Protein AF-A0A7X6SU66-F1 (afdb_monomer_lite)

Foldseek 3Di:
DQFKDKAQFPAFDPFQVSVVVLCVVQPDCQQQFDWDWQAQDPPRPDIFTWGQQELFKIWTWGDDTRIIMIGIDTHDPVCSVVSVVRQHPPHPQRVVLHVVLVVDDPVCNRRGRSRSSSVVVVVVVCVSSVHD

Structure (mmCIF, N/CA/C/O backbone):
data_AF-A0A7X6SU66-F1
#
_entry.id   AF-A0A7X6SU66-F1
#
loop_
_atom_site.group_PDB
_atom_site.id
_atom_site.type_symbol
_atom_site.label_atom_id
_atom_site.label_alt_id
_atom_site.label_comp_id
_atom_site.label_asym_id
_atom_site.label_entity_id
_atom_site.label_seq_id
_atom_site.pdbx_PDB_ins_code
_atom_site.Cartn_x
_atom_site.Cartn_y
_atom_site.Cartn_z
_atom_site.occupancy
_atom_site.B_iso_or_equiv
_atom_site.auth_seq_id
_atom_site.auth_comp_id
_atom_site.auth_asym_id
_atom_site.auth_atom_id
_atom_site.pdbx_PDB_model_num
ATOM 1 N N . MET A 1 1 ? -10.371 3.716 -10.724 1.00 49.69 1 MET A N 1
ATOM 2 C CA . MET A 1 1 ? -9.284 4.678 -11.007 1.00 49.69 1 MET A CA 1
ATOM 3 C C . MET A 1 1 ? -8.001 3.872 -11.005 1.00 49.69 1 MET A C 1
ATOM 5 O O . MET A 1 1 ? -7.776 3.181 -10.023 1.00 49.69 1 MET A O 1
ATOM 9 N N . ILE A 1 2 ? -7.239 3.884 -12.098 1.00 73.12 2 ILE A N 1
ATOM 10 C CA . ILE A 1 2 ? -5.956 3.164 -12.173 1.00 73.12 2 ILE A CA 1
ATOM 11 C C . ILE A 1 2 ? -4.973 3.847 -11.214 1.00 73.12 2 ILE A C 1
ATOM 13 O O . ILE A 1 2 ? -4.965 5.076 -11.115 1.00 73.12 2 ILE A O 1
ATOM 17 N N . GLY A 1 3 ? -4.192 3.065 -10.477 1.00 81.88 3 GLY A N 1
ATOM 18 C CA . GLY A 1 3 ? -3.185 3.544 -9.540 1.00 81.88 3 GLY A CA 1
ATOM 19 C C . GLY A 1 3 ? -3.714 3.921 -8.157 1.00 81.88 3 GLY A C 1
ATOM 20 O O . GLY A 1 3 ? -2.953 4.477 -7.371 1.00 81.88 3 GLY A O 1
ATOM 21 N N . ARG A 1 4 ? -4.989 3.663 -7.825 1.00 92.38 4 ARG A N 1
ATOM 22 C CA . ARG A 1 4 ? -5.542 3.921 -6.482 1.00 92.38 4 ARG A CA 1
ATOM 23 C C . ARG A 1 4 ? -6.595 2.897 -6.081 1.00 92.38 4 ARG A C 1
ATOM 25 O O . ARG A 1 4 ? -7.649 2.818 -6.708 1.00 92.38 4 ARG A O 1
ATOM 32 N N . GLN A 1 5 ? -6.368 2.244 -4.945 1.00 94.44 5 GLN A N 1
ATOM 33 C CA . GLN A 1 5 ? -7.316 1.340 -4.300 1.00 94.44 5 GLN A CA 1
ATOM 34 C C . GLN A 1 5 ? -7.762 1.889 -2.945 1.00 94.44 5 GLN A C 1
ATOM 36 O O . GLN A 1 5 ? -7.005 2.536 -2.222 1.00 94.44 5 GLN A O 1
ATOM 41 N N . VAL A 1 6 ? -9.037 1.679 -2.622 1.00 94.50 6 VAL A N 1
ATOM 42 C CA . VAL A 1 6 ? -9.639 2.124 -1.363 1.00 94.50 6 VAL A CA 1
ATOM 43 C C . VAL A 1 6 ? -10.385 0.952 -0.751 1.00 94.50 6 VAL A C 1
ATOM 45 O O . VAL A 1 6 ? -11.415 0.526 -1.268 1.00 94.50 6 VAL A O 1
ATOM 48 N N . ILE A 1 7 ? -9.873 0.460 0.367 1.00 94.25 7 ILE A N 1
ATOM 49 C CA . ILE A 1 7 ? -10.435 -0.652 1.124 1.00 94.25 7 ILE A CA 1
ATOM 50 C C . ILE A 1 7 ? -11.223 -0.059 2.291 1.00 94.25 7 ILE A C 1
ATOM 52 O O . ILE A 1 7 ? -10.692 0.769 3.025 1.00 94.25 7 ILE A O 1
ATOM 56 N N . LYS A 1 8 ? -12.493 -0.435 2.468 1.00 92.50 8 LYS A N 1
ATOM 57 C CA . LYS A 1 8 ? -13.255 -0.071 3.673 1.00 92.50 8 LYS A CA 1
ATOM 58 C C . LYS A 1 8 ? -12.840 -1.003 4.801 1.00 92.50 8 LYS A C 1
ATOM 60 O O . LYS A 1 8 ? -13.168 -2.179 4.740 1.00 92.50 8 LYS A O 1
ATOM 65 N N . SER A 1 9 ? -12.139 -0.494 5.803 1.00 82.94 9 SER A N 1
ATOM 66 C CA . SER A 1 9 ? -11.832 -1.270 6.997 1.00 82.94 9 SER A CA 1
ATOM 67 C C . SER A 1 9 ? -13.053 -1.268 7.911 1.00 82.94 9 SER A C 1
ATOM 69 O O . SER A 1 9 ? -13.612 -0.214 8.193 1.00 82.94 9 SER A O 1
ATOM 71 N N . GLY A 1 10 ? -13.458 -2.438 8.410 1.00 81.25 10 GLY A N 1
ATOM 72 C CA . GLY A 1 10 ? -14.521 -2.547 9.423 1.00 81.25 10 GLY A CA 1
ATOM 73 C C . GLY A 1 10 ? -14.179 -1.867 10.758 1.00 81.25 10 GLY A C 1
ATOM 74 O O . GLY A 1 10 ? -15.021 -1.801 11.646 1.00 81.25 10 GLY A O 1
ATOM 75 N N . ARG A 1 11 ? -12.950 -1.348 10.888 1.00 86.31 11 ARG A N 1
ATOM 76 C CA . ARG A 1 11 ? -12.465 -0.532 12.000 1.00 86.31 11 ARG A CA 1
ATOM 77 C C . ARG A 1 11 ? -12.126 0.884 11.545 1.00 86.31 11 ARG A C 1
ATOM 79 O O . ARG A 1 11 ? -11.753 1.110 10.388 1.00 86.31 11 ARG A O 1
ATOM 86 N N . LYS A 1 12 ? -12.205 1.826 12.478 1.00 91.06 12 LYS A N 1
ATOM 87 C CA . LYS A 1 12 ? -11.754 3.204 12.294 1.00 91.06 12 LYS A CA 1
ATOM 88 C C . LYS A 1 12 ? -10.282 3.303 12.687 1.00 91.06 12 LYS A C 1
ATOM 90 O O . LYS A 1 12 ? -9.931 2.862 13.770 1.00 91.06 12 LYS A O 1
ATOM 95 N N . TRP A 1 13 ? -9.472 3.894 11.816 1.00 91.62 13 TRP A N 1
ATOM 96 C CA . TRP A 1 13 ? -8.073 4.209 12.097 1.00 91.62 13 TRP A CA 1
ATOM 97 C C . TRP A 1 13 ? -7.972 5.609 12.695 1.00 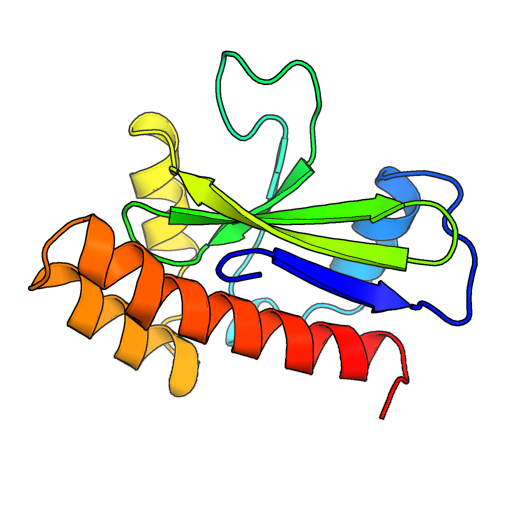91.62 13 TRP A C 1
ATOM 99 O O . TRP A 1 13 ? -8.507 6.568 12.120 1.00 91.62 13 TRP A O 1
ATOM 109 N N . GLU A 1 14 ? -7.302 5.722 13.832 1.00 87.62 14 GLU A N 1
ATOM 110 C CA . GLU A 1 14 ? -7.099 6.976 14.555 1.00 87.62 14 GLU A CA 1
ATOM 111 C C . GLU A 1 14 ? -5.896 7.750 14.018 1.00 87.62 14 GLU A C 1
ATOM 113 O O . GLU A 1 14 ? -5.931 8.982 13.953 1.00 87.62 14 GLU A O 1
ATOM 118 N N . SER A 1 15 ? -4.864 7.040 13.557 1.00 89.06 15 SER A N 1
ATOM 119 C CA . SER A 1 15 ? -3.622 7.643 13.079 1.00 89.06 15 SER A CA 1
ATOM 120 C C . SER A 1 15 ? -2.911 6.785 12.025 1.00 89.06 15 SER A C 1
ATOM 122 O O . SER A 1 15 ? -3.328 5.665 11.720 1.00 89.06 15 SER A O 1
ATOM 124 N N . LYS A 1 16 ? -1.845 7.325 11.418 1.00 89.62 16 LYS A N 1
ATOM 125 C CA . LYS A 1 16 ? -1.003 6.563 10.476 1.00 89.62 16 LYS A CA 1
ATOM 126 C C . LYS A 1 16 ? -0.133 5.554 11.211 1.00 89.62 16 LYS A C 1
ATOM 128 O O . LYS A 1 16 ? 0.146 4.494 10.669 1.00 89.62 16 LYS A O 1
ATOM 133 N N . GLU A 1 17 ? 0.256 5.903 12.425 1.00 91.31 17 GLU A N 1
ATOM 134 C CA . GLU A 1 17 ? 1.077 5.119 13.333 1.00 91.31 17 GLU A CA 1
ATOM 135 C C . GLU A 1 17 ? 0.340 3.838 13.736 1.00 91.31 17 GLU A C 1
ATOM 137 O O . GLU A 1 17 ? 0.923 2.765 13.694 1.00 91.31 17 GLU A O 1
ATOM 142 N N . GLU A 1 18 ? -0.973 3.909 13.977 1.00 93.31 18 GLU A N 1
ATOM 143 C CA . GLU A 1 18 ? -1.795 2.723 14.251 1.00 93.31 18 GLU A CA 1
ATOM 144 C C . GLU A 1 18 ? -1.830 1.752 13.054 1.00 93.31 18 GLU A C 1
ATOM 146 O O . GLU A 1 18 ? -1.768 0.531 13.214 1.00 93.31 18 GLU A O 1
ATOM 151 N N . LEU A 1 19 ? -1.913 2.287 11.827 1.00 94.12 19 LEU A N 1
ATOM 152 C CA . LEU A 1 19 ? -1.820 1.471 10.613 1.00 94.12 19 LEU A CA 1
ATOM 153 C C . LEU A 1 19 ? -0.419 0.893 10.419 1.00 94.12 19 LEU A C 1
ATOM 155 O O . LEU A 1 19 ? -0.294 -0.251 9.990 1.00 94.12 19 LEU A O 1
ATOM 159 N N . LEU A 1 20 ? 0.617 1.663 10.747 1.00 94.69 20 LEU A N 1
ATOM 160 C CA . LEU A 1 20 ? 2.000 1.210 10.696 1.00 94.69 20 LEU A CA 1
ATOM 161 C C . LEU A 1 20 ? 2.228 0.048 11.666 1.00 94.69 20 LEU A C 1
ATOM 163 O O . LEU A 1 20 ? 2.703 -0.995 11.234 1.00 94.69 20 LEU A O 1
ATOM 167 N N . GLU A 1 21 ? 1.829 0.185 12.931 1.00 94.94 21 GLU A N 1
ATOM 168 C CA . GLU A 1 21 ? 1.933 -0.878 13.938 1.00 94.94 21 GLU A CA 1
ATOM 169 C C . GLU A 1 21 ? 1.174 -2.137 13.513 1.00 94.94 21 GLU A C 1
ATOM 171 O O . GLU A 1 21 ? 1.690 -3.249 13.621 1.00 94.94 21 GLU A O 1
ATOM 176 N N . PHE A 1 22 ? -0.034 -1.968 12.968 1.00 95.06 22 PHE A N 1
ATOM 177 C CA . PHE A 1 22 ? -0.799 -3.083 12.424 1.00 95.06 22 PHE A CA 1
ATOM 178 C C . PHE A 1 22 ? -0.047 -3.798 11.295 1.00 95.06 22 PHE A C 1
ATOM 180 O O . PHE A 1 22 ? 0.012 -5.028 11.285 1.00 95.06 22 PHE A O 1
ATOM 187 N N . MET A 1 23 ? 0.527 -3.048 10.350 1.00 94.56 23 MET A N 1
ATOM 188 C CA . MET A 1 23 ? 1.303 -3.632 9.258 1.00 94.56 23 MET A CA 1
ATOM 189 C C . MET A 1 23 ? 2.582 -4.303 9.771 1.00 94.56 23 MET A C 1
ATOM 191 O O . MET A 1 23 ? 2.858 -5.421 9.362 1.00 94.56 23 MET A O 1
ATOM 195 N N . GLU A 1 24 ? 3.319 -3.702 10.706 1.00 94.06 24 GLU A N 1
ATOM 196 C CA . GLU A 1 24 ? 4.528 -4.309 11.289 1.00 94.06 24 GLU A CA 1
ATOM 197 C C . GLU A 1 24 ? 4.244 -5.657 11.967 1.00 94.06 24 GLU A C 1
ATOM 199 O O . GLU A 1 24 ? 5.066 -6.567 11.904 1.00 94.06 24 GLU A O 1
ATOM 204 N N . GLN A 1 25 ? 3.068 -5.815 12.580 1.00 95.00 25 GLN A N 1
ATOM 205 C CA . GLN A 1 25 ? 2.690 -7.054 13.265 1.00 95.00 25 GLN A CA 1
ATOM 206 C C . GLN A 1 25 ? 2.167 -8.152 12.330 1.00 95.00 25 GLN A C 1
ATOM 208 O O . GLN A 1 25 ? 2.287 -9.331 12.657 1.00 95.00 25 GLN A O 1
ATOM 213 N N . ASN A 1 26 ? 1.541 -7.785 11.209 1.00 94.62 26 ASN A N 1
ATOM 214 C CA . ASN A 1 26 ? 0.743 -8.722 10.406 1.00 94.62 26 ASN A CA 1
ATOM 215 C C . ASN A 1 26 ? 1.255 -8.914 8.973 1.00 94.62 26 ASN A C 1
ATOM 217 O O . ASN A 1 26 ? 0.816 -9.835 8.287 1.00 94.62 26 ASN A O 1
ATOM 221 N N . TRP A 1 27 ? 2.147 -8.050 8.492 1.00 92.62 27 TRP A N 1
ATOM 222 C CA . TRP A 1 27 ? 2.633 -8.099 7.120 1.00 92.62 27 TRP A CA 1
ATOM 223 C C . TRP A 1 27 ? 3.730 -9.145 6.943 1.00 92.62 27 TRP A C 1
ATOM 225 O O . TRP A 1 27 ? 4.780 -9.094 7.585 1.00 92.62 27 TRP A O 1
ATOM 235 N N . ASN A 1 28 ? 3.527 -10.058 5.998 1.00 89.62 28 ASN A N 1
ATOM 236 C CA . ASN A 1 28 ? 4.543 -11.015 5.596 1.00 89.62 28 ASN A CA 1
ATOM 237 C C . ASN A 1 28 ? 5.600 -10.332 4.709 1.00 89.62 28 ASN A C 1
ATOM 239 O O . ASN A 1 28 ? 5.457 -10.245 3.487 1.00 89.62 28 ASN A O 1
ATOM 243 N N . LYS A 1 29 ? 6.678 -9.862 5.347 1.00 86.88 29 LYS A N 1
ATOM 244 C CA . LYS A 1 29 ? 7.811 -9.189 4.691 1.00 86.88 29 LYS A CA 1
ATOM 245 C C . LYS A 1 29 ? 8.607 -10.106 3.755 1.00 86.88 29 LYS A C 1
ATOM 247 O O . LYS A 1 29 ? 9.235 -9.606 2.826 1.00 86.88 29 LYS A O 1
ATOM 252 N N . GLU A 1 30 ? 8.569 -11.423 3.958 1.00 82.50 30 GLU A N 1
ATOM 253 C CA . GLU A 1 30 ? 9.275 -12.380 3.094 1.00 82.50 30 GLU A CA 1
ATOM 254 C C . GLU A 1 30 ? 8.582 -12.525 1.734 1.00 82.50 30 GLU A C 1
ATOM 256 O O . GLU A 1 30 ? 9.234 -12.531 0.689 1.00 82.50 30 GLU A O 1
ATOM 261 N N . GLU A 1 31 ? 7.250 -12.601 1.737 1.00 79.62 31 GLU A N 1
ATOM 262 C CA . GLU A 1 31 ? 6.459 -12.842 0.527 1.00 79.62 31 GLU A CA 1
ATOM 263 C C . GLU A 1 31 ? 6.099 -11.549 -0.217 1.00 79.62 31 GLU A C 1
ATOM 265 O O . GLU A 1 31 ? 6.149 -11.503 -1.449 1.00 79.62 31 GLU A O 1
ATOM 270 N N . TYR A 1 32 ? 5.777 -10.483 0.522 1.00 81.31 32 TYR A N 1
ATOM 271 C CA . TYR A 1 32 ? 5.284 -9.221 -0.040 1.00 81.31 32 TYR A CA 1
ATOM 272 C C . TYR A 1 32 ? 6.321 -8.091 -0.034 1.00 81.31 32 TYR A C 1
ATOM 274 O O . TYR A 1 32 ? 6.039 -6.992 -0.521 1.00 81.31 32 TYR A O 1
ATOM 282 N N . GLY A 1 33 ? 7.532 -8.372 0.448 1.00 80.81 33 GLY A N 1
ATOM 283 C CA . GLY A 1 33 ? 8.612 -7.403 0.566 1.00 80.81 33 GLY A CA 1
ATOM 284 C C . GLY A 1 33 ? 8.504 -6.554 1.827 1.00 80.81 33 GLY A C 1
ATOM 285 O O . GLY A 1 33 ? 7.419 -6.338 2.379 1.00 80.81 33 GLY A O 1
ATOM 286 N N . ASP A 1 34 ? 9.658 -6.064 2.273 1.00 86.25 34 ASP A N 1
ATOM 287 C CA . ASP A 1 34 ? 9.732 -5.118 3.381 1.00 86.25 34 ASP A CA 1
ATOM 288 C C . ASP A 1 34 ? 9.264 -3.724 2.937 1.00 86.25 34 ASP A C 1
ATOM 290 O O . ASP A 1 34 ? 9.309 -3.359 1.755 1.00 86.25 34 ASP A O 1
ATOM 294 N N . PHE A 1 35 ? 8.822 -2.933 3.904 1.00 88.88 35 PHE A N 1
ATOM 295 C CA . PHE A 1 35 ? 8.332 -1.578 3.698 1.00 88.88 35 PHE A CA 1
ATOM 296 C C . PHE A 1 35 ? 9.010 -0.613 4.657 1.00 88.88 35 PHE A C 1
ATOM 298 O O . PHE A 1 35 ? 9.641 -1.002 5.635 1.00 88.88 35 PHE A O 1
ATOM 305 N N . PHE A 1 36 ? 8.876 0.679 4.386 1.00 87.19 36 PHE A N 1
ATOM 306 C CA . PHE A 1 36 ? 9.380 1.703 5.292 1.00 87.19 36 PHE A CA 1
ATOM 307 C C . PHE A 1 36 ? 8.345 2.798 5.503 1.00 87.19 36 PHE A C 1
ATOM 309 O O . PHE A 1 36 ? 7.518 3.074 4.634 1.00 87.19 36 PHE A O 1
ATOM 316 N N . PHE A 1 37 ? 8.418 3.454 6.656 1.00 88.44 37 PHE A N 1
ATOM 317 C CA . PHE A 1 37 ? 7.648 4.655 6.936 1.00 88.44 37 PHE A CA 1
ATOM 318 C C . PHE A 1 37 ? 8.497 5.893 6.663 1.00 88.44 37 PHE A C 1
ATOM 320 O O . PHE A 1 37 ? 9.642 5.985 7.107 1.00 88.44 37 PHE A O 1
ATOM 327 N N . GLY A 1 38 ? 7.958 6.845 5.908 1.00 85.12 38 GLY A N 1
ATOM 328 C CA . GLY A 1 38 ? 8.645 8.105 5.663 1.00 85.12 38 GLY A CA 1
ATOM 329 C C . GLY A 1 38 ? 8.063 8.894 4.506 1.00 85.12 38 GLY A C 1
ATOM 330 O O . GLY A 1 38 ? 6.979 8.611 3.991 1.00 85.12 38 GLY A O 1
ATOM 331 N N . ARG A 1 39 ? 8.785 9.934 4.092 1.00 81.56 39 ARG A N 1
ATOM 332 C CA . ARG A 1 39 ? 8.355 10.778 2.978 1.00 81.56 39 ARG A CA 1
ATOM 333 C C . ARG A 1 39 ? 8.670 10.096 1.647 1.00 81.56 39 ARG A C 1
ATOM 335 O O . ARG A 1 39 ? 9.834 9.791 1.396 1.00 81.56 39 ARG A O 1
ATOM 342 N N . PRO A 1 40 ? 7.670 9.914 0.769 1.00 70.31 40 PRO A N 1
ATOM 343 C CA . PRO A 1 40 ? 7.878 9.300 -0.529 1.00 70.31 40 PRO A CA 1
ATOM 344 C C . PRO A 1 40 ? 8.739 10.167 -1.441 1.00 70.31 40 PRO A C 1
ATOM 346 O O . PRO A 1 40 ? 9.437 9.629 -2.274 1.00 70.31 40 PRO A O 1
ATOM 349 N N . THR A 1 41 ? 8.718 11.492 -1.296 1.00 67.19 41 THR A N 1
ATOM 350 C CA . THR A 1 41 ? 9.590 12.422 -2.026 1.00 67.19 41 THR A CA 1
ATOM 351 C C . THR A 1 41 ? 10.017 13.545 -1.085 1.00 67.19 41 THR A C 1
ATOM 353 O O . THR A 1 41 ? 9.306 13.847 -0.123 1.00 67.19 41 THR A O 1
ATOM 356 N N . SER A 1 42 ? 11.133 14.224 -1.371 1.00 64.50 42 SER A N 1
ATOM 357 C CA . SER A 1 42 ? 11.570 15.393 -0.586 1.00 64.50 42 SER A CA 1
ATOM 358 C C . SER A 1 42 ? 10.529 16.523 -0.568 1.00 64.50 42 SER A C 1
ATOM 360 O O . SER A 1 42 ? 10.478 17.296 0.383 1.00 64.50 42 SER A O 1
ATOM 362 N N . GLY A 1 43 ? 9.672 16.593 -1.595 1.00 64.62 43 GLY A N 1
ATOM 363 C CA . GLY A 1 43 ? 8.556 17.540 -1.685 1.00 64.62 43 GLY A CA 1
ATOM 364 C C . GLY A 1 43 ? 7.265 17.081 -0.998 1.00 64.62 43 GLY A C 1
ATOM 365 O O . GLY A 1 43 ? 6.303 17.845 -0.945 1.00 64.62 43 GLY A O 1
ATOM 366 N N . SER A 1 44 ? 7.203 15.851 -0.477 1.00 66.81 44 SER A N 1
ATOM 367 C CA . SER A 1 44 ? 6.023 15.376 0.243 1.00 66.81 44 SER A CA 1
ATOM 368 C C . SER A 1 44 ? 5.944 16.029 1.619 1.00 66.81 44 SER A C 1
ATOM 370 O O . SER A 1 44 ? 6.841 15.886 2.447 1.00 66.81 44 SER A O 1
ATOM 372 N N . VAL A 1 45 ? 4.830 16.706 1.891 1.00 68.56 45 VAL A N 1
ATOM 373 C CA . VAL A 1 45 ? 4.556 17.323 3.201 1.00 68.56 45 VAL A CA 1
ATOM 374 C C . VAL A 1 45 ? 4.255 16.263 4.267 1.00 68.56 45 VAL A C 1
ATOM 376 O O . VAL A 1 45 ? 4.433 16.503 5.457 1.00 68.56 45 VAL A O 1
ATOM 379 N N . ALA A 1 46 ? 3.819 15.075 3.844 1.00 79.50 46 ALA A N 1
ATOM 380 C CA . ALA A 1 46 ? 3.361 14.015 4.727 1.00 79.50 46 ALA A CA 1
ATOM 381 C C . ALA A 1 46 ? 4.165 12.720 4.554 1.00 79.50 46 ALA A C 1
ATOM 383 O O . ALA A 1 46 ? 4.633 12.399 3.457 1.00 79.50 46 ALA A O 1
ATOM 384 N N . GLU A 1 47 ? 4.273 11.973 5.649 1.00 86.62 47 GLU A N 1
ATOM 385 C CA . GLU A 1 47 ? 4.849 10.629 5.693 1.00 86.62 47 GLU A CA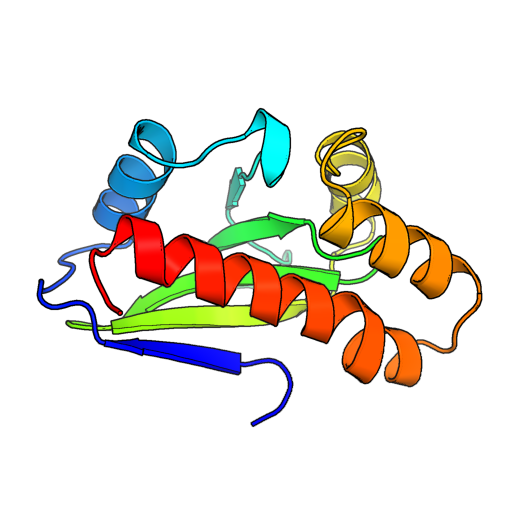 1
ATOM 386 C C . GLU A 1 47 ? 3.794 9.569 5.387 1.00 86.62 47 GLU A C 1
ATOM 388 O O . GLU A 1 47 ? 2.601 9.755 5.658 1.00 86.62 47 GLU A O 1
ATOM 393 N N . TYR A 1 48 ? 4.234 8.475 4.780 1.00 89.88 48 TYR A N 1
ATOM 394 C CA . TYR A 1 48 ? 3.406 7.361 4.349 1.00 89.88 48 TYR A CA 1
ATOM 395 C C . TYR A 1 48 ? 4.141 6.048 4.604 1.00 89.88 48 TYR A C 1
ATOM 397 O O . TYR A 1 48 ? 5.365 6.024 4.730 1.00 89.88 48 TYR A O 1
ATOM 405 N N . ILE A 1 49 ? 3.381 4.957 4.651 1.00 92.06 49 ILE A N 1
ATOM 406 C CA . ILE A 1 49 ? 3.941 3.610 4.584 1.00 92.06 49 ILE A CA 1
ATOM 407 C C . ILE A 1 49 ? 4.201 3.325 3.105 1.00 92.06 49 ILE A C 1
ATOM 409 O O . ILE A 1 49 ? 3.282 3.423 2.292 1.00 92.06 49 ILE A O 1
ATOM 413 N N . CYS A 1 50 ? 5.443 3.031 2.746 1.00 90.25 50 CYS A N 1
ATOM 414 C CA . CYS A 1 50 ? 5.902 2.910 1.369 1.00 90.25 50 CYS A CA 1
ATOM 415 C C . CYS A 1 50 ? 6.282 1.457 1.069 1.00 90.25 50 CYS A C 1
ATOM 417 O O . CYS A 1 50 ? 7.238 0.932 1.642 1.00 90.25 50 CYS A O 1
ATOM 419 N N . LEU A 1 51 ? 5.539 0.835 0.154 1.00 89.62 51 LEU A N 1
ATOM 420 C CA . LEU A 1 51 ? 5.749 -0.527 -0.334 1.00 89.62 51 LEU A CA 1
ATOM 421 C C . LEU A 1 51 ? 6.439 -0.498 -1.712 1.00 89.62 51 LEU A C 1
ATOM 423 O O . LEU A 1 51 ? 6.046 0.305 -2.567 1.00 89.62 51 LEU A O 1
ATOM 427 N N . PRO A 1 52 ? 7.421 -1.371 -1.980 1.00 86.56 52 PRO A N 1
ATOM 428 C CA . PRO A 1 52 ? 8.055 -1.464 -3.294 1.00 86.56 52 PRO A CA 1
ATOM 429 C C . PRO A 1 52 ? 7.075 -1.961 -4.357 1.00 86.56 52 PRO A C 1
ATOM 431 O O . PRO A 1 52 ? 6.357 -2.917 -4.130 1.00 86.56 52 PRO A O 1
ATOM 434 N N . ALA A 1 53 ? 7.039 -1.339 -5.539 1.00 84.69 53 ALA A N 1
ATOM 435 C CA . ALA A 1 53 ? 6.217 -1.848 -6.643 1.00 84.69 53 ALA A CA 1
ATOM 436 C C . ALA A 1 53 ? 7.066 -2.257 -7.844 1.00 84.69 53 ALA A C 1
ATOM 438 O O . ALA A 1 53 ? 6.981 -3.377 -8.329 1.00 84.69 53 ALA A O 1
ATOM 439 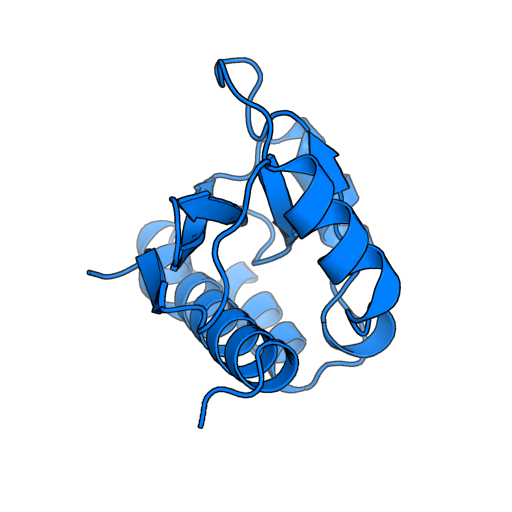N N . THR A 1 54 ? 7.906 -1.347 -8.318 1.00 80.62 54 THR A N 1
ATOM 440 C CA . THR A 1 54 ? 8.873 -1.561 -9.402 1.00 80.62 54 THR A CA 1
ATOM 441 C C . THR A 1 54 ? 10.116 -0.721 -9.106 1.00 80.62 54 THR A C 1
ATOM 443 O O . THR A 1 54 ? 10.192 -0.057 -8.071 1.00 80.62 54 THR A O 1
ATOM 446 N N . ARG A 1 55 ? 11.098 -0.691 -10.016 1.00 76.12 55 ARG A N 1
ATOM 447 C CA . ARG A 1 55 ? 12.253 0.209 -9.862 1.00 76.12 55 ARG A CA 1
ATOM 448 C C . ARG A 1 55 ? 11.843 1.684 -9.859 1.00 76.12 55 ARG A C 1
ATOM 450 O O . ARG A 1 55 ? 12.470 2.475 -9.165 1.00 76.12 55 ARG A O 1
ATOM 457 N N . ARG A 1 56 ? 10.815 2.063 -10.631 1.00 79.19 56 ARG A N 1
ATOM 458 C CA . ARG A 1 56 ? 10.394 3.467 -10.796 1.00 79.19 56 ARG A CA 1
ATOM 459 C C . ARG A 1 56 ? 9.162 3.855 -9.995 1.00 79.19 56 ARG A C 1
ATOM 461 O O . ARG A 1 56 ? 8.899 5.046 -9.850 1.00 79.19 56 ARG A O 1
ATOM 468 N N . PHE A 1 57 ? 8.413 2.886 -9.482 1.00 85.31 57 PHE A N 1
ATOM 469 C CA . PHE A 1 57 ? 7.170 3.130 -8.759 1.00 85.31 57 PHE A CA 1
ATOM 470 C C . PHE A 1 57 ? 7.151 2.427 -7.407 1.00 85.31 57 PHE A C 1
ATOM 472 O O . PHE A 1 57 ? 7.715 1.350 -7.224 1.00 85.31 57 PHE A O 1
ATOM 479 N N . MET A 1 58 ? 6.412 3.013 -6.477 1.00 88.00 58 MET A N 1
ATOM 480 C CA . MET A 1 58 ? 6.080 2.430 -5.185 1.00 88.00 58 MET A CA 1
ATOM 481 C C . MET A 1 58 ? 4.588 2.594 -4.904 1.00 88.00 58 MET A C 1
ATOM 483 O O . MET A 1 58 ? 3.899 3.388 -5.550 1.00 88.00 58 MET A O 1
ATOM 487 N N . VAL A 1 59 ? 4.087 1.850 -3.926 1.00 90.94 59 VAL A N 1
ATOM 488 C CA . VAL A 1 59 ? 2.725 1.989 -3.415 1.00 90.94 59 VAL A CA 1
ATOM 489 C C . VAL A 1 59 ? 2.782 2.642 -2.043 1.00 90.94 59 VAL A C 1
ATOM 491 O O . VAL A 1 59 ? 3.369 2.101 -1.113 1.00 90.94 59 VAL A O 1
ATOM 494 N N . ILE A 1 60 ? 2.139 3.798 -1.901 1.00 92.38 60 ILE A N 1
ATOM 495 C CA . ILE A 1 60 ? 1.922 4.423 -0.597 1.00 92.38 60 ILE A CA 1
ATOM 496 C C . ILE A 1 60 ? 0.622 3.924 0.022 1.00 92.38 60 ILE A C 1
ATOM 498 O O . ILE A 1 60 ? -0.414 3.852 -0.647 1.00 92.38 60 ILE A O 1
ATOM 502 N N . VAL A 1 61 ? 0.674 3.635 1.317 1.00 94.25 61 VAL A N 1
ATOM 503 C CA . VAL A 1 61 ? -0.455 3.181 2.122 1.00 94.25 61 VAL A CA 1
ATOM 504 C C . VAL A 1 61 ? -0.719 4.180 3.242 1.00 94.25 61 VAL A C 1
ATOM 506 O O . VAL A 1 61 ? 0.202 4.657 3.911 1.00 94.25 61 VAL A O 1
ATOM 509 N N . TYR A 1 62 ? -1.987 4.546 3.423 1.00 93.19 62 TYR A N 1
ATOM 510 C CA . TYR A 1 62 ? -2.413 5.416 4.515 1.00 93.19 62 TYR A CA 1
ATOM 511 C C . TYR A 1 62 ? -3.882 5.210 4.891 1.00 93.19 62 TYR A C 1
ATOM 513 O O . TYR A 1 62 ? -4.713 4.886 4.033 1.00 93.19 62 TYR A O 1
ATOM 521 N N . PRO A 1 63 ? -4.242 5.464 6.158 1.00 94.12 63 PRO A N 1
ATOM 522 C CA . PRO A 1 63 ? -5.622 5.434 6.589 1.00 94.12 63 PRO A CA 1
ATOM 523 C C . PRO A 1 63 ? -6.370 6.710 6.187 1.00 94.12 63 PRO A C 1
ATOM 525 O O . PRO A 1 63 ? -5.823 7.811 6.095 1.00 94.12 63 PRO A O 1
ATOM 528 N N . LYS A 1 64 ? -7.678 6.565 5.983 1.00 91.38 64 LYS A N 1
ATOM 529 C CA . LYS A 1 64 ? -8.643 7.649 5.793 1.00 91.38 64 LYS A CA 1
ATOM 530 C C . LYS A 1 64 ? -9.945 7.294 6.516 1.00 91.38 64 LYS A C 1
ATOM 532 O O . LYS A 1 64 ? -10.898 6.829 5.888 1.00 91.38 64 LYS A O 1
ATOM 537 N N . LYS A 1 65 ? -9.998 7.567 7.826 1.00 88.19 65 LYS A N 1
ATOM 538 C CA . LYS A 1 65 ? -11.099 7.180 8.732 1.00 88.19 65 LYS A CA 1
ATOM 539 C C . LYS A 1 65 ? -11.286 5.655 8.749 1.00 88.19 65 LYS A C 1
ATOM 541 O O . LYS A 1 65 ? -10.392 4.943 9.169 1.00 88.19 65 LYS A O 1
ATOM 546 N N . GLU A 1 66 ? -12.407 5.150 8.248 1.00 92.62 66 GLU A N 1
ATOM 547 C CA . GLU A 1 66 ? -12.755 3.719 8.160 1.00 92.62 66 GLU A CA 1
ATOM 548 C C . GLU A 1 66 ? -12.259 3.085 6.852 1.00 92.62 66 GLU A C 1
ATOM 550 O O . GLU A 1 66 ? -12.904 2.224 6.251 1.00 92.62 66 GLU A O 1
ATOM 555 N N . LYS A 1 67 ? -11.171 3.615 6.295 1.00 93.56 67 LYS A N 1
ATOM 556 C CA . LYS A 1 67 ? -10.647 3.166 5.009 1.00 93.56 67 LYS A CA 1
ATOM 557 C C . LYS A 1 67 ? -9.138 3.092 5.058 1.00 93.56 67 LYS A C 1
ATOM 559 O O . LYS A 1 67 ? -8.508 3.973 5.631 1.00 93.56 67 LYS A O 1
ATOM 564 N N . VAL A 1 68 ? -8.581 2.115 4.362 1.00 94.88 68 VAL A N 1
ATOM 565 C CA . VAL A 1 68 ? -7.166 2.062 4.002 1.00 94.88 68 VAL A CA 1
ATOM 566 C C . VAL A 1 68 ? -7.058 2.386 2.520 1.00 94.88 68 VAL A C 1
ATOM 568 O O . VAL A 1 68 ? -7.797 1.849 1.693 1.00 94.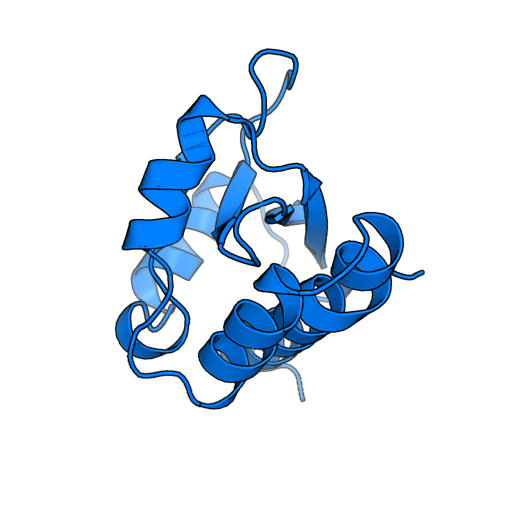88 68 VAL A O 1
ATOM 571 N N . VAL A 1 69 ? -6.185 3.324 2.178 1.00 94.75 69 VAL A N 1
ATOM 572 C CA . VAL A 1 69 ? -5.933 3.731 0.798 1.00 94.75 69 VAL A CA 1
ATOM 573 C C . VAL A 1 69 ? -4.556 3.243 0.391 1.00 94.75 69 VAL A C 1
ATOM 575 O O . VAL A 1 69 ? -3.587 3.526 1.085 1.00 94.75 69 VAL A O 1
ATOM 578 N N . LEU A 1 70 ? -4.485 2.585 -0.764 1.00 95.12 70 LEU A N 1
ATOM 579 C CA . LEU A 1 70 ? -3.246 2.233 -1.443 1.00 95.12 70 LEU A CA 1
ATOM 580 C C . LEU A 1 70 ? -3.172 3.041 -2.740 1.00 95.12 70 LEU A C 1
ATOM 582 O O . LEU A 1 70 ? -4.176 3.204 -3.439 1.00 95.12 70 LEU A O 1
ATOM 586 N N . THR A 1 71 ? -2.027 3.634 -3.058 1.00 92.81 71 THR A N 1
ATOM 587 C CA . THR A 1 71 ? -1.873 4.465 -4.263 1.00 92.81 71 THR A CA 1
ATOM 588 C C . THR A 1 71 ? -0.479 4.313 -4.846 1.00 92.81 71 THR A C 1
ATOM 590 O O . THR A 1 71 ? 0.496 4.394 -4.113 1.00 92.81 71 THR A O 1
ATOM 593 N N . VAL A 1 72 ? -0.391 4.132 -6.162 1.00 90.19 72 VAL A N 1
ATOM 594 C CA . VAL A 1 72 ? 0.878 4.085 -6.896 1.00 90.19 72 VAL A CA 1
ATOM 595 C C . VAL A 1 72 ? 1.406 5.502 -7.097 1.00 90.19 72 VAL A C 1
ATOM 597 O O . VAL A 1 72 ? 0.679 6.390 -7.557 1.00 90.19 72 VAL A O 1
ATOM 600 N N . CYS A 1 73 ? 2.680 5.707 -6.789 1.00 86.69 73 CYS A N 1
ATOM 601 C CA . CYS A 1 73 ? 3.410 6.937 -7.065 1.00 86.69 73 CYS A CA 1
ATOM 602 C C . CYS A 1 73 ? 4.859 6.643 -7.464 1.00 86.69 73 CYS A C 1
ATOM 604 O O . CYS A 1 73 ? 5.331 5.509 -7.384 1.00 86.69 73 CYS A O 1
ATOM 606 N N . ASP A 1 74 ? 5.549 7.678 -7.925 1.00 84.50 74 ASP A N 1
ATOM 607 C CA . ASP A 1 74 ? 6.918 7.568 -8.414 1.00 84.50 74 ASP A CA 1
ATOM 608 C C . ASP A 1 74 ? 7.886 7.381 -7.249 1.00 84.50 74 ASP A C 1
ATOM 610 O O . ASP A 1 74 ? 7.814 8.095 -6.246 1.00 84.50 74 ASP A O 1
ATOM 614 N N . ALA A 1 75 ? 8.811 6.441 -7.406 1.00 78.25 75 ALA A N 1
ATOM 615 C CA . ALA A 1 75 ? 9.923 6.239 -6.498 1.00 78.25 75 ALA A CA 1
ATOM 616 C C . ALA A 1 75 ? 11.044 7.249 -6.812 1.00 78.25 75 ALA A C 1
ATOM 618 O O . ALA A 1 75 ? 11.547 7.265 -7.942 1.00 78.25 75 ALA A O 1
ATOM 619 N N . PRO A 1 76 ? 11.491 8.072 -5.844 1.00 70.81 76 PRO A N 1
ATOM 620 C CA . PRO A 1 76 ? 12.649 8.937 -6.044 1.00 70.81 76 PRO A CA 1
ATOM 621 C C . PRO A 1 76 ? 13.889 8.118 -6.349 1.00 70.81 76 PRO A C 1
ATOM 623 O O . PRO A 1 76 ? 14.073 7.050 -5.768 1.00 70.81 76 PRO A O 1
ATOM 626 N N . GLU A 1 77 ? 14.795 8.679 -7.146 1.00 64.12 77 GLU A N 1
ATOM 627 C CA . GLU A 1 77 ? 16.080 8.055 -7.489 1.00 64.12 77 GLU A CA 1
ATOM 628 C C . GLU A 1 77 ? 16.852 7.555 -6.255 1.00 64.12 77 GLU A C 1
ATOM 630 O O . GLU A 1 77 ? 17.354 6.435 -6.260 1.00 64.12 77 GLU A O 1
ATOM 635 N N . GLY A 1 78 ? 16.856 8.316 -5.152 1.00 59.50 78 GLY A N 1
ATOM 636 C CA . GLY A 1 78 ? 17.528 7.928 -3.902 1.00 59.50 78 GLY A CA 1
ATOM 637 C C . GLY A 1 78 ? 16.870 6.779 -3.123 1.00 59.50 78 GLY A C 1
ATOM 638 O O . GLY A 1 78 ? 17.492 6.214 -2.228 1.00 59.50 78 GLY A O 1
ATOM 639 N N . LEU A 1 79 ? 15.624 6.425 -3.447 1.00 64.50 79 LEU A N 1
ATOM 640 C CA . LEU A 1 79 ? 14.896 5.305 -2.847 1.00 64.50 79 LEU A CA 1
ATOM 641 C C . LEU A 1 79 ? 14.909 4.058 -3.734 1.00 64.50 79 LEU A C 1
ATOM 643 O O . LEU A 1 79 ? 14.687 2.969 -3.215 1.00 64.50 79 LEU A O 1
ATOM 647 N N . GLN A 1 80 ? 15.226 4.179 -5.028 1.00 62.91 80 GLN A N 1
ATOM 648 C CA . GLN A 1 80 ? 15.208 3.049 -5.966 1.00 62.91 80 GLN A CA 1
ATOM 649 C C . GLN A 1 80 ? 16.119 1.908 -5.515 1.00 62.91 80 GLN A C 1
ATOM 651 O O . GLN A 1 80 ? 15.708 0.756 -5.534 1.00 62.91 80 GLN A O 1
ATOM 656 N N . SER A 1 81 ? 17.326 2.207 -5.035 1.00 59.03 81 SER A N 1
ATOM 657 C CA . SER A 1 81 ? 18.267 1.197 -4.531 1.00 59.03 81 SER A CA 1
ATOM 658 C C . SER A 1 81 ? 17.755 0.479 -3.280 1.00 59.03 81 SER A C 1
ATOM 660 O O . SER A 1 81 ? 17.990 -0.716 -3.125 1.00 59.03 81 SER A O 1
ATOM 662 N N . ARG A 1 82 ? 17.003 1.174 -2.421 1.00 63.12 82 ARG A N 1
ATOM 663 C CA . ARG A 1 82 ? 16.383 0.590 -1.224 1.00 63.12 82 ARG A CA 1
ATOM 664 C C . ARG A 1 82 ? 15.165 -0.264 -1.581 1.00 63.12 82 ARG A C 1
ATOM 666 O O . ARG A 1 82 ? 15.000 -1.340 -1.022 1.00 63.12 82 ARG A O 1
ATOM 673 N N . LEU A 1 83 ? 14.371 0.184 -2.555 1.00 63.00 83 LEU A N 1
ATOM 674 C CA . LEU A 1 83 ? 13.243 -0.574 -3.097 1.00 63.00 83 LEU A CA 1
ATOM 675 C C . LEU A 1 83 ? 13.721 -1.844 -3.801 1.00 63.00 83 LEU A C 1
ATOM 677 O O . LEU A 1 83 ? 13.167 -2.902 -3.560 1.00 63.00 83 LEU A O 1
ATOM 681 N N . VAL A 1 84 ? 14.790 -1.778 -4.602 1.00 61.12 84 VAL A N 1
ATOM 682 C CA . VAL A 1 84 ? 15.381 -2.959 -5.259 1.00 61.12 84 VAL A CA 1
ATOM 683 C C . VAL A 1 84 ? 15.789 -4.026 -4.240 1.00 61.12 84 VAL A C 1
ATOM 685 O O . VAL A 1 84 ? 15.613 -5.211 -4.500 1.00 61.12 84 VAL A O 1
ATOM 688 N N . GLN A 1 85 ? 16.294 -3.616 -3.074 1.00 59.97 85 GLN A N 1
ATOM 689 C CA . GLN A 1 85 ? 16.657 -4.535 -1.993 1.00 59.97 85 GLN A CA 1
ATOM 690 C C . GLN A 1 85 ? 15.448 -5.102 -1.241 1.00 59.97 85 GLN A C 1
ATOM 692 O O . GLN A 1 85 ? 15.531 -6.217 -0.737 1.00 59.97 85 GLN A O 1
ATOM 697 N N . SER A 1 86 ? 14.339 -4.360 -1.163 1.00 58.84 86 SER A N 1
ATOM 698 C CA . SER A 1 86 ? 13.112 -4.812 -0.499 1.00 58.84 86 SER A CA 1
ATOM 699 C C . SER A 1 86 ? 12.148 -5.557 -1.426 1.00 58.84 86 SER A C 1
ATOM 701 O O . SER A 1 86 ? 11.132 -6.072 -0.959 1.00 58.84 86 SER A O 1
ATOM 703 N N . ILE A 1 87 ? 12.465 -5.655 -2.724 1.00 61.09 87 ILE A N 1
ATOM 704 C CA . ILE A 1 87 ? 11.726 -6.489 -3.673 1.00 61.09 87 ILE A CA 1
ATOM 705 C C . ILE A 1 87 ? 11.911 -7.966 -3.280 1.00 61.09 87 ILE A C 1
ATOM 707 O O . ILE A 1 87 ? 13.041 -8.474 -3.263 1.00 61.09 87 ILE A O 1
ATOM 711 N N . PRO A 1 88 ? 10.814 -8.686 -2.985 1.00 55.44 88 PRO A N 1
ATOM 712 C CA . PRO A 1 88 ? 10.898 -10.074 -2.569 1.00 55.44 88 PRO A CA 1
ATOM 713 C C . PRO A 1 88 ? 11.456 -10.927 -3.714 1.00 55.44 88 PRO A C 1
ATOM 715 O O . PRO A 1 88 ? 10.953 -10.915 -4.839 1.00 55.44 88 PRO A O 1
ATOM 718 N N . HIS A 1 89 ? 12.496 -11.707 -3.413 1.00 53.09 89 HIS A N 1
ATOM 719 C CA . HIS A 1 89 ? 13.091 -12.653 -4.362 1.00 53.09 89 HIS A CA 1
ATOM 720 C C . HIS A 1 89 ? 12.205 -13.897 -4.581 1.00 53.09 89 HIS A C 1
ATOM 722 O O . HIS A 1 89 ? 12.491 -14.696 -5.470 1.00 53.09 89 HIS A O 1
ATOM 728 N N . GLN A 1 90 ? 11.152 -14.085 -3.768 1.00 47.09 90 GLN A N 1
ATOM 729 C CA . GLN A 1 90 ? 10.391 -15.341 -3.692 1.00 47.09 90 GLN A CA 1
ATOM 730 C C . GLN A 1 90 ? 8.861 -15.210 -3.851 1.00 47.09 90 GLN A C 1
ATOM 732 O O . GLN A 1 90 ? 8.165 -16.224 -3.884 1.00 47.09 90 GLN A O 1
ATOM 737 N N . GLY A 1 91 ? 8.313 -14.006 -4.048 1.00 52.47 91 GLY A N 1
ATOM 738 C CA . GLY A 1 91 ? 6.882 -13.814 -4.324 1.00 52.47 91 GLY A CA 1
ATOM 739 C C . GLY A 1 91 ? 6.559 -13.953 -5.818 1.00 52.47 91 GLY A C 1
ATOM 740 O O . GLY A 1 91 ? 6.775 -13.013 -6.580 1.00 52.47 91 GLY A O 1
ATOM 741 N N . ARG A 1 92 ? 5.998 -15.096 -6.258 1.00 48.94 92 ARG A N 1
ATOM 742 C CA . ARG A 1 92 ? 5.765 -15.428 -7.694 1.00 48.94 92 ARG A CA 1
ATOM 743 C C . ARG A 1 92 ? 5.055 -14.330 -8.507 1.00 48.94 92 ARG A C 1
ATOM 745 O O . ARG A 1 92 ? 5.325 -14.198 -9.702 1.00 48.94 92 ARG A O 1
ATOM 752 N N . ILE A 1 93 ? 4.156 -13.563 -7.884 1.00 52.22 93 ILE A N 1
ATOM 753 C CA . ILE A 1 93 ? 3.374 -12.505 -8.551 1.00 52.22 93 ILE A CA 1
ATOM 754 C C . ILE A 1 93 ? 4.199 -11.219 -8.711 1.00 52.22 93 ILE A C 1
ATOM 756 O O . ILE A 1 93 ? 4.215 -10.622 -9.784 1.00 52.22 93 ILE A O 1
ATOM 760 N N . ILE A 1 94 ? 4.930 -10.821 -7.669 1.00 56.56 94 ILE A N 1
ATOM 761 C CA . ILE A 1 94 ? 5.654 -9.545 -7.619 1.00 56.56 94 ILE A CA 1
ATOM 762 C C . ILE A 1 94 ? 6.924 -9.614 -8.478 1.00 56.56 94 ILE A C 1
ATOM 764 O O . ILE A 1 94 ? 7.194 -8.699 -9.253 1.00 56.56 94 ILE A O 1
ATOM 768 N N . THR A 1 95 ? 7.659 -10.730 -8.439 1.00 56.72 95 THR A N 1
ATOM 769 C CA . THR A 1 95 ? 8.893 -10.890 -9.227 1.00 56.72 95 THR A CA 1
ATOM 770 C C . THR A 1 95 ? 8.624 -10.820 -10.735 1.00 56.72 95 THR A C 1
ATOM 772 O O . THR A 1 95 ? 9.349 -10.139 -11.456 1.00 56.72 95 THR A O 1
ATOM 775 N N . SER A 1 96 ? 7.544 -11.449 -11.212 1.00 54.75 96 SER A N 1
ATOM 776 C CA . S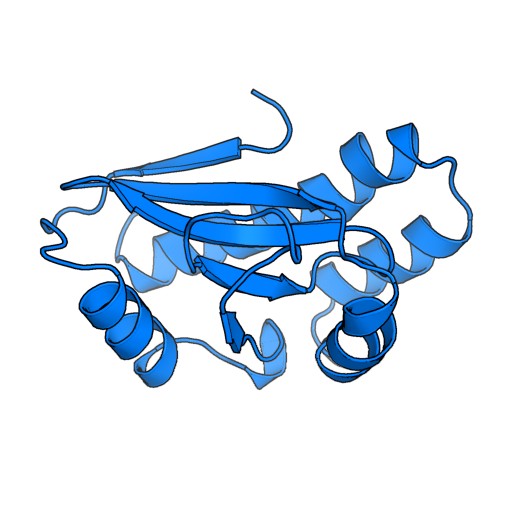ER A 1 96 ? 7.198 -11.503 -12.642 1.00 54.75 96 SER A CA 1
ATOM 777 C C . SER A 1 96 ? 6.859 -10.122 -13.216 1.00 54.75 96 SER A C 1
ATOM 779 O O . SER A 1 96 ? 7.380 -9.743 -14.267 1.00 54.75 96 SER A O 1
ATOM 781 N N . ALA A 1 97 ? 6.036 -9.343 -12.505 1.00 58.72 97 ALA A N 1
ATOM 782 C CA . ALA A 1 97 ? 5.678 -7.981 -12.901 1.00 58.72 97 ALA A CA 1
ATOM 783 C C . ALA A 1 97 ? 6.913 -7.062 -12.934 1.00 58.72 97 ALA A C 1
ATOM 785 O O . ALA A 1 97 ? 7.101 -6.284 -13.871 1.00 58.72 97 ALA A O 1
ATOM 786 N N . ILE A 1 98 ? 7.807 -7.198 -11.953 1.00 57.97 98 ILE A N 1
ATOM 787 C CA . ILE A 1 98 ? 9.023 -6.384 -11.844 1.00 57.97 98 ILE A CA 1
ATOM 788 C C . ILE A 1 98 ? 10.014 -6.683 -12.969 1.00 57.97 98 ILE A C 1
ATOM 790 O O . ILE A 1 98 ? 10.560 -5.749 -13.550 1.00 57.97 98 ILE A O 1
ATOM 794 N N . THR A 1 99 ? 10.221 -7.949 -13.335 1.00 58.28 99 THR A N 1
ATOM 795 C CA . THR A 1 99 ? 11.091 -8.293 -14.472 1.00 58.28 99 THR A CA 1
ATOM 796 C C . THR A 1 99 ? 10.531 -7.753 -15.795 1.00 58.28 99 THR A C 1
ATOM 798 O O . THR A 1 99 ? 11.287 -7.288 -16.645 1.00 58.28 99 THR A O 1
ATOM 801 N N . LEU A 1 100 ? 9.203 -7.738 -15.963 1.00 56.56 100 LEU A N 1
ATOM 802 C CA . LEU A 1 100 ? 8.536 -7.150 -17.134 1.00 56.56 100 LEU A CA 1
ATOM 803 C C . LEU A 1 100 ? 8.663 -5.617 -17.194 1.00 56.56 100 LEU A C 1
ATOM 805 O O . LEU A 1 100 ? 8.732 -5.049 -18.287 1.00 56.56 100 LEU A O 1
ATOM 809 N N . ALA A 1 101 ? 8.722 -4.944 -16.042 1.00 58.09 101 ALA A N 1
ATOM 810 C CA . ALA A 1 101 ? 8.893 -3.493 -15.952 1.00 58.09 101 ALA A CA 1
ATOM 811 C C . ALA A 1 101 ? 10.223 -3.005 -16.556 1.00 58.09 101 ALA A C 1
ATOM 813 O O . ALA A 1 101 ? 10.265 -1.930 -17.155 1.00 58.09 101 ALA A O 1
ATOM 814 N N . GLU A 1 102 ? 11.290 -3.808 -16.471 1.00 59.34 102 GLU A N 1
ATOM 815 C CA . GLU A 1 102 ? 12.632 -3.446 -16.956 1.00 59.34 102 GLU A CA 1
ATOM 816 C C . GLU A 1 102 ? 12.712 -3.268 -18.486 1.00 59.34 102 GLU A C 1
ATOM 818 O O . GLU A 1 102 ? 13.660 -2.665 -18.988 1.00 59.34 102 GLU A O 1
ATOM 823 N N . LEU A 1 103 ? 11.696 -3.723 -19.230 1.00 57.12 103 LEU A N 1
ATOM 824 C CA . LEU A 1 103 ? 11.655 -3.712 -20.698 1.00 57.12 103 LEU A CA 1
ATOM 825 C C . LEU A 1 103 ? 10.637 -2.708 -21.285 1.00 57.12 103 LEU A C 1
ATOM 827 O O . LEU A 1 103 ? 10.490 -2.618 -22.506 1.00 57.12 103 LEU A O 1
ATOM 831 N N . GLY A 1 104 ? 9.903 -1.968 -20.441 1.00 64.12 104 GLY A N 1
ATOM 832 C CA . GLY A 1 104 ? 8.743 -1.158 -20.840 1.00 64.12 104 GLY A CA 1
ATOM 833 C C . GLY A 1 104 ? 8.944 0.366 -20.843 1.00 64.12 104 GLY A C 1
ATOM 834 O O . GLY A 1 104 ? 9.871 0.913 -20.246 1.00 64.12 104 GLY A O 1
ATOM 835 N N . SER A 1 105 ? 8.021 1.089 -21.496 1.00 80.25 105 SER A N 1
ATOM 836 C CA . SER A 1 105 ? 7.907 2.549 -21.346 1.00 80.25 105 SER A CA 1
ATOM 837 C C . SER A 1 105 ? 7.301 2.915 -19.986 1.00 80.25 105 SER A C 1
ATOM 839 O O . SER A 1 105 ? 6.494 2.161 -19.449 1.00 80.25 105 SER A O 1
ATOM 841 N N . TYR A 1 106 ? 7.629 4.097 -19.454 1.00 80.12 106 TYR A N 1
ATOM 842 C CA . TYR A 1 106 ? 7.176 4.562 -18.131 1.00 80.12 106 TYR A CA 1
ATOM 843 C C . TYR A 1 106 ? 5.648 4.465 -17.932 1.00 80.12 106 TYR A C 1
ATOM 845 O O . TYR A 1 106 ? 5.174 3.965 -16.915 1.00 80.12 106 TYR A O 1
ATOM 853 N N . GLU A 1 107 ? 4.844 4.879 -18.920 1.00 80.88 107 GLU A N 1
ATOM 854 C CA . GLU A 1 107 ? 3.382 4.753 -18.824 1.00 80.88 107 GLU A CA 1
ATOM 855 C C . GLU A 1 107 ? 2.894 3.297 -18.848 1.00 80.88 107 GLU A C 1
ATOM 857 O O . GLU A 1 107 ? 1.904 2.976 -18.187 1.00 80.88 107 GLU A O 1
ATOM 862 N N . LYS A 1 108 ? 3.561 2.422 -19.612 1.00 82.19 108 LYS A N 1
ATOM 863 C CA . LYS A 1 108 ? 3.229 0.992 -19.660 1.00 82.19 108 LYS A CA 1
ATOM 864 C C . LYS A 1 108 ? 3.590 0.307 -18.346 1.00 82.19 108 LYS A C 1
ATOM 866 O O . LYS A 1 108 ? 2.806 -0.493 -17.857 1.00 82.19 108 LYS A O 1
ATOM 871 N N . GLU A 1 109 ? 4.724 0.671 -17.756 1.00 82.75 109 GLU A N 1
ATOM 872 C CA . GLU A 1 109 ? 5.158 0.209 -16.437 1.00 82.75 109 GLU A CA 1
ATOM 873 C C . GLU A 1 109 ? 4.139 0.599 -15.354 1.00 82.75 109 GLU A C 1
ATOM 875 O O . GLU A 1 109 ? 3.696 -0.249 -14.580 1.00 82.75 109 GLU A O 1
ATOM 880 N N . ARG A 1 110 ? 3.679 1.859 -15.366 1.00 83.31 110 ARG A N 1
ATOM 881 C CA . ARG A 1 110 ? 2.676 2.363 -14.419 1.00 83.31 110 ARG A CA 1
ATOM 882 C C . ARG A 1 110 ? 1.320 1.664 -14.536 1.00 83.31 110 ARG A C 1
ATOM 884 O O . ARG A 1 110 ? 0.692 1.385 -13.522 1.00 83.31 110 ARG A O 1
ATOM 891 N N . LYS A 1 111 ? 0.828 1.466 -15.765 1.00 84.44 111 LYS A N 1
ATOM 892 C CA . LYS A 1 111 ? -0.512 0.907 -16.034 1.00 84.44 111 LYS A CA 1
ATOM 893 C C . LYS A 1 111 ? -0.538 -0.627 -16.054 1.00 84.44 111 LYS A C 1
ATOM 895 O O . LYS A 1 111 ? -1.628 -1.187 -16.017 1.00 84.44 111 LYS A O 1
ATOM 900 N N . GLY A 1 112 ? 0.621 -1.277 -16.151 1.00 85.12 112 GLY A N 1
ATOM 901 C CA . GLY A 1 112 ? 0.776 -2.732 -16.129 1.00 85.12 112 GLY A CA 1
ATOM 902 C C . GLY A 1 112 ? 1.425 -3.190 -14.820 1.00 85.12 112 GLY A C 1
ATOM 903 O O . GLY A 1 112 ? 0.725 -3.238 -13.812 1.00 85.12 112 GLY A O 1
ATOM 904 N N . PRO A 1 113 ? 2.744 -3.458 -14.791 1.00 86.19 113 PRO A N 1
ATOM 905 C CA . PRO A 1 113 ? 3.446 -3.987 -13.621 1.00 86.19 113 PRO A CA 1
ATOM 906 C C . PRO A 1 113 ? 3.145 -3.312 -12.278 1.00 86.19 113 PRO A C 1
ATOM 908 O O . PRO A 1 113 ? 2.847 -3.989 -11.298 1.00 86.19 113 PRO A O 1
ATOM 911 N N . ALA A 1 114 ? 3.196 -1.979 -12.210 1.00 86.56 114 ALA A N 1
ATOM 912 C CA . ALA A 1 114 ? 2.956 -1.272 -10.951 1.00 86.56 114 ALA A CA 1
ATOM 913 C C . ALA A 1 114 ? 1.492 -1.392 -10.488 1.00 86.56 114 ALA A C 1
ATOM 915 O O . ALA A 1 114 ? 1.224 -1.436 -9.287 1.00 86.56 114 ALA A O 1
ATOM 916 N N . GLU A 1 115 ? 0.548 -1.471 -11.429 1.00 88.62 115 GLU A N 1
ATOM 917 C CA . GLU A 1 115 ? -0.861 -1.718 -11.124 1.00 88.62 115 GLU A CA 1
ATOM 918 C C . GLU A 1 115 ? -1.075 -3.164 -10.666 1.00 88.62 115 GLU A C 1
ATOM 920 O O . GLU A 1 115 ? -1.790 -3.383 -9.695 1.00 88.62 115 GLU A O 1
ATOM 925 N N . GLU A 1 116 ? -0.433 -4.150 -11.296 1.00 88.12 116 GLU A N 1
ATOM 926 C CA . GLU A 1 116 ? -0.506 -5.555 -10.872 1.00 88.12 116 GLU A CA 1
ATOM 927 C C . GLU A 1 116 ? -0.015 -5.734 -9.433 1.00 88.12 116 GLU A C 1
ATOM 929 O O . GLU A 1 116 ? -0.689 -6.371 -8.619 1.00 88.12 116 GLU A O 1
ATOM 934 N N . VAL A 1 117 ? 1.103 -5.091 -9.079 1.00 88.06 117 VAL A N 1
ATOM 935 C CA . VAL A 1 117 ? 1.610 -5.100 -7.701 1.00 88.06 117 VAL A CA 1
ATOM 936 C C . VAL A 1 117 ? 0.654 -4.373 -6.749 1.00 88.06 117 VAL A C 1
ATOM 938 O O . VAL A 1 117 ? 0.364 -4.887 -5.668 1.00 88.06 117 VAL A O 1
ATOM 941 N N . LEU A 1 118 ? 0.075 -3.234 -7.153 1.00 91.56 118 LEU A N 1
ATOM 942 C CA . LEU A 1 118 ? -0.972 -2.563 -6.372 1.00 91.56 118 LEU A CA 1
ATOM 943 C C . LEU A 1 118 ? -2.166 -3.491 -6.105 1.00 91.56 118 LEU A C 1
ATOM 945 O O . LEU A 1 118 ? -2.684 -3.500 -4.986 1.00 91.56 118 LEU A O 1
ATOM 949 N N . GLN A 1 119 ? -2.617 -4.252 -7.104 1.00 90.94 119 GLN A N 1
ATOM 950 C CA . GLN A 1 119 ? -3.715 -5.207 -6.944 1.00 90.94 119 GLN A CA 1
ATOM 951 C C . GLN A 1 119 ? -3.329 -6.341 -5.990 1.00 90.94 119 GLN A C 1
ATOM 953 O O . GLN A 1 119 ? -4.119 -6.665 -5.105 1.00 90.94 119 GLN A O 1
ATOM 958 N N . GLY A 1 120 ? -2.109 -6.876 -6.101 1.00 90.00 120 GLY A N 1
ATOM 959 C CA . GLY A 1 120 ? -1.574 -7.887 -5.184 1.00 90.00 120 GLY A CA 1
ATOM 960 C C . GLY A 1 120 ? -1.548 -7.406 -3.731 1.00 90.00 120 GLY A C 1
ATOM 961 O O . GLY A 1 120 ? -2.124 -8.045 -2.852 1.00 90.00 120 GLY A O 1
ATOM 962 N N . TYR A 1 121 ? -0.988 -6.220 -3.479 1.00 92.31 121 TYR A N 1
ATOM 963 C CA . TYR A 1 121 ? -1.004 -5.611 -2.146 1.00 92.31 121 TYR A CA 1
ATOM 964 C C . TYR A 1 121 ? -2.405 -5.293 -1.647 1.00 92.31 121 TYR A C 1
ATOM 966 O O . TYR A 1 121 ? -2.682 -5.419 -0.459 1.00 92.31 121 TYR A O 1
ATOM 974 N N . THR A 1 122 ? -3.310 -4.900 -2.539 1.00 93.19 122 THR A N 1
ATOM 975 C CA . THR A 1 122 ? -4.702 -4.636 -2.171 1.00 93.19 122 THR A CA 1
ATOM 976 C C . THR A 1 122 ? -5.418 -5.918 -1.765 1.00 93.19 122 THR A C 1
ATOM 978 O O . THR A 1 122 ? -6.168 -5.898 -0.791 1.00 93.19 122 THR A O 1
ATOM 981 N N . ALA A 1 123 ? -5.200 -7.021 -2.485 1.00 92.31 123 ALA A N 1
ATOM 982 C CA . ALA A 1 123 ? -5.758 -8.325 -2.147 1.00 92.31 123 ALA A CA 1
ATOM 983 C C . ALA A 1 123 ? -5.240 -8.796 -0.783 1.00 92.31 123 ALA A C 1
ATOM 985 O O . ALA A 1 123 ? -6.041 -9.066 0.107 1.00 92.31 123 ALA A O 1
ATOM 986 N N . TYR A 1 124 ? -3.925 -8.755 -0.574 1.00 93.06 124 TYR A N 1
ATOM 987 C CA . TYR A 1 124 ? -3.333 -9.162 0.695 1.00 93.06 124 TYR A CA 1
ATOM 988 C C . TYR A 1 124 ? -3.767 -8.267 1.866 1.00 93.06 124 TYR A C 1
ATOM 990 O O . TYR A 1 124 ? -4.163 -8.749 2.924 1.00 93.06 124 TYR A O 1
ATOM 998 N N . MET A 1 125 ? -3.814 -6.947 1.668 1.00 93.75 125 MET A N 1
ATOM 999 C CA . MET A 1 125 ? -4.314 -6.026 2.690 1.00 93.75 125 MET A CA 1
ATOM 1000 C C . MET A 1 125 ? -5.782 -6.303 3.045 1.00 93.75 125 MET A C 1
ATOM 1002 O O . MET A 1 125 ? -6.166 -6.176 4.203 1.00 93.75 125 MET A O 1
ATOM 1006 N N . LYS A 1 126 ? -6.626 -6.699 2.083 1.00 93.69 126 LYS A N 1
ATOM 1007 C CA . LYS A 1 126 ? -8.003 -7.118 2.386 1.00 93.69 126 LYS A CA 1
ATOM 1008 C C . LYS A 1 126 ? -8.031 -8.362 3.271 1.00 93.69 126 LYS A C 1
ATOM 1010 O O . LYS A 1 126 ? -8.801 -8.376 4.228 1.00 93.69 126 LYS A O 1
ATOM 1015 N N . GLU A 1 127 ? -7.179 -9.349 2.996 1.00 93.19 127 GLU A N 1
ATOM 1016 C CA . GLU A 1 127 ? -7.056 -10.558 3.818 1.00 93.19 127 GLU A CA 1
ATOM 1017 C C . GLU A 1 127 ? -6.646 -10.220 5.254 1.00 93.19 127 GLU A C 1
ATOM 1019 O O . GLU A 1 127 ? -7.325 -10.643 6.190 1.00 93.19 127 GLU A O 1
ATOM 1024 N N . LEU A 1 128 ? -5.618 -9.380 5.434 1.00 92.69 128 LEU A N 1
ATOM 1025 C CA . LEU A 1 128 ? -5.176 -8.920 6.758 1.00 92.69 128 LEU A CA 1
ATOM 1026 C C . LEU A 1 128 ? -6.285 -8.189 7.522 1.00 92.69 128 LEU A C 1
ATOM 1028 O O . LEU A 1 128 ? -6.423 -8.329 8.735 1.00 92.69 128 LEU A O 1
ATOM 1032 N N . LEU A 1 129 ? -7.101 -7.413 6.811 1.00 92.06 129 LEU A N 1
ATOM 1033 C CA . LEU A 1 129 ? -8.228 -6.683 7.388 1.00 92.06 129 LEU A CA 1
ATOM 1034 C C . LEU A 1 129 ? -9.483 -7.547 7.588 1.00 92.06 129 LEU A C 1
ATOM 1036 O O . LEU A 1 129 ? -10.492 -7.029 8.070 1.00 92.06 129 LEU A O 1
ATOM 1040 N N . GLY A 1 130 ? -9.448 -8.832 7.219 1.00 90.44 130 GLY A N 1
ATOM 1041 C CA . GLY A 1 130 ? -10.583 -9.748 7.331 1.00 90.44 130 GLY A CA 1
ATOM 1042 C C . GLY A 1 130 ? -11.731 -9.441 6.362 1.00 90.44 130 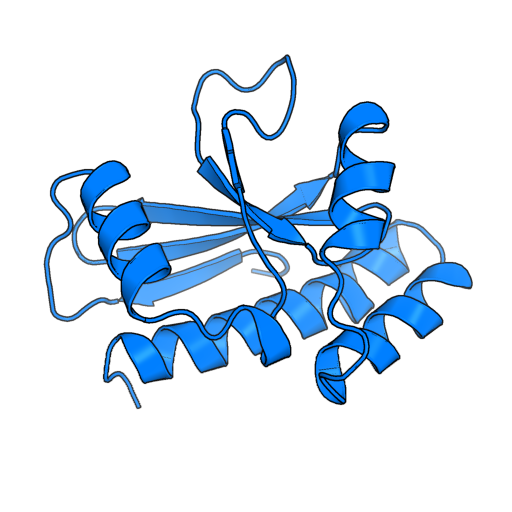GLY A C 1
ATOM 1043 O O . GLY A 1 130 ? -12.884 -9.759 6.649 1.00 90.44 130 GLY A O 1
ATOM 1044 N N . ILE A 1 131 ? -11.441 -8.800 5.228 1.00 85.56 131 ILE A N 1
ATOM 1045 C CA . ILE A 1 131 ? -12.421 -8.396 4.216 1.00 85.56 131 ILE A CA 1
ATOM 1046 C C . ILE A 1 131 ? -12.341 -9.386 3.053 1.00 85.56 131 ILE A C 1
ATOM 1048 O O . ILE A 1 131 ? -11.308 -9.478 2.395 1.00 85.56 131 ILE A O 1
ATOM 1052 N N . ARG A 1 132 ? -13.431 -10.111 2.797 1.00 66.38 132 ARG A N 1
ATOM 1053 C CA . ARG A 1 132 ? -13.574 -10.998 1.632 1.00 66.38 132 ARG A CA 1
ATOM 1054 C C . ARG A 1 132 ? -14.272 -10.276 0.486 1.00 66.38 132 ARG A C 1
ATOM 1056 O O . ARG A 1 132 ? -15.266 -9.570 0.767 1.00 66.38 132 ARG A O 1
#

Secondary structure (DSSP, 8-state):
-TTEEEEE-SS----HHHHHHHHHHH--HHHH---EEE-SSTT-SS-EEEEE-SSSEEEEEEE-SSEEEEEEEEPPHHHHHHHHHHS-SS-HHHHHHHHHHTTS-HHHHHHTHHHHHHHHHHHHHHHHTT--

pLDDT: mean 80.5, std 13.97, range [47.09, 95.12]

Radius of gyration: 13.84 Å; chains: 1; bounding box: 33×33×36 Å

Sequence (132 aa):
MIGRQVIKSGRKWESKEELLEFMEQNWNKEEYGDFFFGRPTSGSVAEYICLPATRRFMVIVYPKKEKVVLTVCDAPEGLQSRLVQSIPHQGRIITSAITLAELGSYEKERKGPAEEVLQGYTAYMKELLGIR